Protein AF-A0A5N3XY98-F1 (afdb_monomer_lite)

Radius of gyration: 36.71 Å; chains: 1; bounding box: 48×34×111 Å

pLDDT: mean 77.51, std 11.65, range [50.75, 95.12]

Secondary structure (DSSP, 8-state):
---THHHHHHHHHHTTS-GGGEEE-GGGTT----GGGS-EEEPPPTHHHHHTTTT--GGG-PPPSS--S-SSHHHHHHHHHHHHHHHHHHHHHHHHHHHHHHHHHHHHHHHHHHHHT-

InterPro domains:
  IPR000196 Large ribosomal subunit protein eL19 domain [SM01416] (3-84)
  IPR015972 Large ribosomal subunit protein eL19, domain 1 [G3DSA:1.10.1650.10] (1-45)
  IPR035970 Large ribosomal subunit protein eL19 superfamily [SSF48140] (3-82)
  IPR039547 Large ribosomal subunit protein eL19 [PTHR10722] (1-66)
  IPR057259 Ribosomal protein L19e, N-terminal domain [PF01280] (3-45)

Foldseek 3Di:
DDDCVVVLVVLCVVVVHDSVQWDADPVCVVVPPDPVVVRIGGHDDCVVCVVVVVQVDPVNDDDDPPPCPDVDPVSVVVVVVVVVVVCVVVVVVVVVVVVVVVVVVVVVVVVVVVVVVD

Sequence (118 aa):
MVMLRLHKRLASSVLRCGKKEVWLDPNETNKIKLIKDGLIIRKPKNTLACRKGRHMGIGKRKGTANGNVFKNKRILMEHIHKLKVDKARKKPLTKEACKLQAKEEIIKTLSQEEETKK

Organism: Muntiacus reevesi (NCBI:txid9886)

Structure (mmCIF, N/CA/C/O backbone):
data_AF-A0A5N3XY98-F1
#
_entry.id   AF-A0A5N3XY98-F1
#
loop_
_atom_site.group_PDB
_atom_site.id
_atom_site.type_symbol
_atom_site.label_atom_id
_atom_site.label_alt_id
_atom_site.label_comp_id
_atom_site.label_asym_id
_atom_site.label_entity_id
_atom_site.label_seq_id
_atom_site.pdbx_PDB_ins_code
_atom_site.Cartn_x
_atom_site.Cartn_y
_atom_site.Cartn_z
_atom_site.occupancy
_atom_site.B_iso_or_equiv
_atom_site.auth_seq_id
_atom_site.auth_comp_id
_atom_site.auth_asym_id
_atom_site.auth_atom_id
_atom_site.pdbx_PDB_model_num
ATOM 1 N N . MET A 1 1 ? 15.375 21.600 -44.532 1.00 50.75 1 MET A N 1
ATOM 2 C CA . MET A 1 1 ? 14.964 20.882 -43.302 1.00 50.75 1 MET A CA 1
ATOM 3 C C . MET A 1 1 ? 13.613 20.218 -43.545 1.00 50.75 1 MET A C 1
ATOM 5 O O . MET A 1 1 ? 12.620 20.918 -43.681 1.00 50.75 1 MET A O 1
ATOM 9 N N . VAL A 1 2 ? 13.572 18.890 -43.696 1.00 59.50 2 VAL A N 1
ATOM 10 C CA . VAL A 1 2 ? 12.338 18.152 -44.034 1.00 59.50 2 VAL A CA 1
ATOM 11 C C . VAL 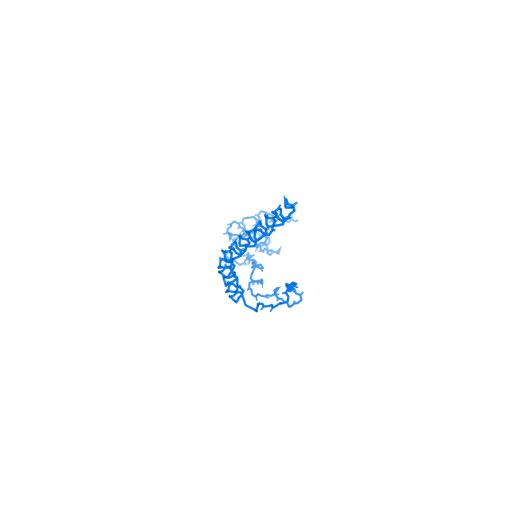A 1 2 ? 11.428 18.052 -42.804 1.00 59.50 2 VAL A C 1
ATOM 13 O O . VAL A 1 2 ? 11.874 17.711 -41.708 1.00 59.50 2 VAL A O 1
ATOM 16 N N . MET A 1 3 ? 10.135 18.350 -42.957 1.00 62.44 3 MET A N 1
ATOM 17 C CA . MET A 1 3 ? 9.173 18.350 -41.852 1.00 62.44 3 MET A CA 1
ATOM 18 C C . MET A 1 3 ? 8.717 16.920 -41.501 1.00 62.44 3 MET A C 1
ATOM 20 O O . MET A 1 3 ? 7.667 16.444 -41.923 1.00 62.44 3 MET A O 1
ATOM 24 N N . LEU A 1 4 ? 9.482 16.218 -40.660 1.00 69.69 4 LEU A N 1
ATOM 25 C CA . LEU A 1 4 ? 9.224 14.818 -40.257 1.00 69.69 4 LEU A CA 1
ATOM 26 C C . LEU A 1 4 ? 8.014 14.614 -39.323 1.00 69.69 4 LEU A C 1
ATOM 28 O O . LEU A 1 4 ? 7.749 13.500 -38.861 1.00 69.69 4 LEU A O 1
ATOM 32 N N . ARG A 1 5 ? 7.247 15.675 -39.040 1.00 76.31 5 ARG A N 1
ATOM 33 C CA . ARG A 1 5 ? 6.064 15.629 -38.163 1.00 76.31 5 ARG A CA 1
ATOM 34 C C . ARG A 1 5 ? 4.960 14.731 -38.733 1.00 76.31 5 ARG A C 1
ATOM 36 O O . ARG A 1 5 ? 4.333 13.993 -37.971 1.00 76.31 5 ARG A O 1
ATOM 43 N N . LEU A 1 6 ? 4.746 14.767 -40.053 1.00 78.62 6 LEU A N 1
ATOM 44 C CA . LEU A 1 6 ? 3.726 13.960 -40.729 1.00 78.62 6 LEU A CA 1
ATOM 45 C C . LEU A 1 6 ? 4.110 12.474 -40.749 1.00 78.62 6 LEU A C 1
ATOM 47 O O . LEU A 1 6 ? 3.322 11.638 -40.311 1.00 78.62 6 LEU A O 1
ATOM 51 N N . HIS A 1 7 ? 5.349 12.163 -41.138 1.00 78.31 7 HIS A N 1
ATOM 52 C CA . HIS A 1 7 ? 5.883 10.798 -41.175 1.00 78.31 7 HIS A CA 1
ATOM 53 C C . HIS A 1 7 ? 5.807 10.109 -39.809 1.00 78.31 7 HIS A C 1
ATOM 55 O O . HIS A 1 7 ? 5.298 8.997 -39.694 1.00 78.31 7 HIS A O 1
ATOM 61 N N . LYS A 1 8 ? 6.202 10.807 -38.737 1.00 80.94 8 LYS A N 1
ATOM 62 C CA . LYS A 1 8 ? 6.148 10.271 -37.370 1.00 80.94 8 LYS A CA 1
ATOM 63 C C . LYS A 1 8 ? 4.717 10.030 -36.876 1.00 80.94 8 LYS A C 1
ATOM 65 O O . LYS A 1 8 ? 4.484 9.104 -36.102 1.00 80.94 8 LYS A O 1
ATOM 70 N N . ARG A 1 9 ? 3.747 10.839 -37.326 1.00 84.94 9 ARG A N 1
ATOM 71 C CA . ARG A 1 9 ? 2.317 10.645 -37.033 1.00 84.94 9 ARG A CA 1
ATOM 72 C C . ARG A 1 9 ? 1.764 9.420 -37.760 1.00 84.94 9 ARG A C 1
ATOM 74 O O . ARG A 1 9 ? 1.145 8.580 -37.114 1.00 84.94 9 ARG A O 1
ATOM 81 N N . LEU A 1 10 ? 2.009 9.308 -39.063 1.00 81.56 10 LEU A N 1
ATOM 82 C CA . LEU A 1 10 ? 1.523 8.189 -39.874 1.00 81.56 10 LEU A CA 1
ATOM 83 C C . LEU A 1 10 ? 2.126 6.860 -39.400 1.00 81.56 10 LEU A C 1
ATOM 85 O O . LEU A 1 10 ? 1.385 5.925 -39.112 1.00 81.56 10 LEU A O 1
ATOM 89 N N . ALA A 1 11 ? 3.440 6.818 -39.174 1.00 82.44 11 ALA A N 1
ATOM 90 C CA . ALA A 1 11 ? 4.131 5.646 -38.640 1.00 82.44 11 ALA A CA 1
ATOM 91 C C . ALA A 1 11 ? 3.572 5.187 -37.280 1.00 82.44 11 ALA A C 1
ATOM 93 O O . ALA A 1 11 ? 3.375 3.994 -37.061 1.00 82.44 11 ALA A O 1
ATOM 94 N N . SER A 1 12 ? 3.249 6.129 -36.382 1.00 85.25 12 SER A N 1
ATOM 95 C CA . SER A 1 12 ? 2.662 5.808 -35.070 1.00 8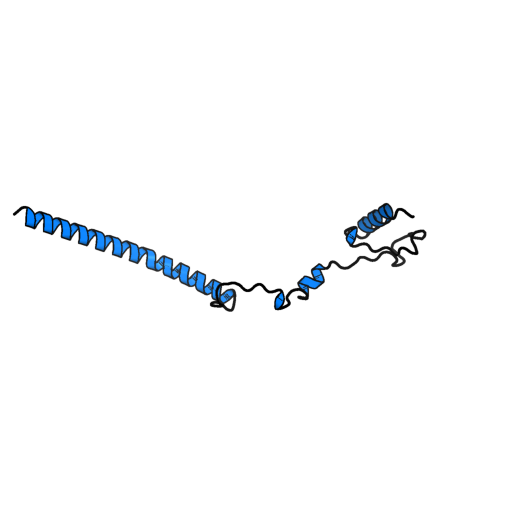5.25 12 SER A CA 1
ATOM 96 C C . SER A 1 12 ? 1.265 5.185 -35.173 1.00 85.25 12 SER A C 1
ATOM 98 O O . SER A 1 12 ? 0.932 4.285 -34.404 1.00 85.25 12 SER A O 1
ATOM 100 N N . SER A 1 13 ? 0.476 5.618 -36.163 1.00 83.19 13 SER A N 1
ATOM 101 C CA . SER A 1 13 ? -0.867 5.093 -36.422 1.00 83.19 13 SER A CA 1
ATOM 102 C C . SER A 1 13 ? -0.813 3.664 -36.959 1.00 83.19 13 SER A C 1
ATOM 104 O O . SER A 1 13 ? -1.551 2.806 -36.483 1.00 83.19 13 SER A O 1
ATOM 106 N N . VAL A 1 14 ? 0.084 3.390 -37.913 1.00 82.69 14 VAL A N 1
ATOM 107 C CA . VAL A 1 14 ? 0.209 2.053 -38.514 1.00 82.69 14 VAL A CA 1
ATOM 108 C C . VAL A 1 14 ? 0.800 1.040 -37.525 1.00 82.69 14 VAL A C 1
ATOM 110 O O . VAL A 1 14 ? 0.297 -0.073 -37.417 1.00 82.69 14 VAL A O 1
ATOM 113 N N . LEU A 1 15 ? 1.806 1.432 -36.731 1.00 79.12 15 LEU A N 1
ATOM 114 C CA . LEU A 1 15 ? 2.434 0.567 -35.717 1.00 79.12 15 LEU A CA 1
ATOM 115 C C . LEU A 1 15 ? 1.644 0.464 -34.396 1.00 79.12 15 LEU A C 1
ATOM 117 O O . LEU A 1 15 ? 2.097 -0.210 -33.465 1.00 79.12 15 LEU A O 1
ATOM 121 N N . ARG A 1 16 ? 0.493 1.148 -34.291 1.00 80.44 16 ARG A N 1
ATOM 122 C CA . ARG A 1 16 ? -0.342 1.248 -33.077 1.00 80.44 16 ARG A CA 1
ATOM 123 C C . ARG A 1 16 ? 0.473 1.588 -31.818 1.00 80.44 16 ARG A C 1
ATOM 125 O O . ARG A 1 16 ? 0.305 0.976 -30.763 1.00 80.44 16 ARG A O 1
ATOM 132 N N . CYS A 1 17 ? 1.399 2.540 -31.927 1.00 80.12 17 CYS A N 1
ATOM 133 C CA . CYS A 1 17 ? 2.303 2.938 -30.845 1.00 80.12 17 CYS A CA 1
ATOM 134 C C . CYS A 1 17 ? 2.329 4.461 -30.658 1.00 80.12 17 CYS A C 1
ATOM 136 O O . CYS A 1 17 ? 1.808 5.218 -31.474 1.00 80.12 17 CYS A O 1
ATOM 138 N N . GLY A 1 18 ? 2.908 4.944 -29.557 1.00 82.56 18 GLY A N 1
ATOM 139 C CA . GLY A 1 18 ? 3.014 6.386 -29.323 1.00 82.56 18 GLY A CA 1
ATOM 140 C C . GLY A 1 18 ? 4.045 7.042 -30.249 1.00 82.56 18 GLY A C 1
ATOM 141 O O . GLY A 1 18 ? 5.087 6.459 -30.533 1.00 82.56 18 GLY A O 1
ATOM 142 N N . LYS A 1 19 ? 3.846 8.311 -30.645 1.00 81.81 19 LYS A N 1
ATOM 143 C CA . LYS A 1 19 ? 4.836 9.065 -31.455 1.00 81.81 19 LYS A CA 1
ATOM 144 C C . LYS A 1 19 ? 6.247 9.070 -30.841 1.00 81.81 19 LYS A C 1
ATOM 146 O O . LYS A 1 19 ? 7.224 9.134 -31.575 1.00 81.81 19 LYS A O 1
ATOM 151 N N . LYS A 1 20 ? 6.377 9.004 -29.508 1.00 80.62 20 LYS A N 1
ATOM 152 C CA . LYS A 1 20 ? 7.675 8.944 -28.797 1.00 80.62 20 LYS A CA 1
ATOM 153 C C . LYS A 1 20 ? 8.401 7.598 -28.947 1.00 80.62 20 LYS A C 1
ATOM 155 O O . LYS A 1 20 ? 9.585 7.513 -28.644 1.00 80.62 20 LYS A O 1
ATOM 160 N N . GLU A 1 21 ? 7.704 6.578 -29.427 1.00 77.38 21 GLU A N 1
ATOM 161 C CA . GLU A 1 21 ? 8.195 5.205 -29.562 1.00 77.38 21 GLU A CA 1
ATOM 162 C C . GLU A 1 21 ? 8.650 4.896 -30.982 1.00 77.38 21 GLU A C 1
ATOM 164 O O . GLU A 1 21 ? 9.301 3.888 -31.208 1.00 77.38 21 GLU A O 1
ATOM 169 N N . VAL A 1 22 ? 8.330 5.761 -31.941 1.00 82.50 22 VAL A N 1
ATOM 170 C CA . VAL A 1 22 ? 8.745 5.610 -33.332 1.00 82.50 22 VAL A CA 1
ATOM 171 C C . VAL A 1 22 ? 10.113 6.259 -33.522 1.00 82.50 22 VAL A C 1
ATOM 173 O O . VAL A 1 22 ? 10.278 7.466 -33.297 1.00 82.50 22 VAL A O 1
ATOM 176 N N . TRP A 1 23 ? 11.086 5.457 -33.945 1.00 83.19 23 TRP A N 1
ATOM 177 C CA . TRP A 1 23 ? 12.374 5.919 -34.447 1.00 83.19 23 TRP A CA 1
ATOM 178 C C . TRP A 1 23 ? 12.372 5.901 -35.977 1.00 83.19 23 TRP A C 1
ATOM 180 O O . TRP A 1 23 ? 11.899 4.939 -36.578 1.00 83.19 23 TRP A O 1
ATOM 190 N N . LEU A 1 24 ? 12.862 6.988 -36.572 1.00 78.62 24 LEU A N 1
ATOM 191 C CA . LEU A 1 24 ? 13.047 7.166 -38.011 1.00 78.62 24 LEU A CA 1
ATOM 192 C C . LEU A 1 24 ? 14.514 7.539 -38.219 1.00 78.62 24 LEU A C 1
ATOM 194 O O . LEU A 1 24 ? 15.010 8.395 -37.477 1.00 78.62 24 LEU A O 1
ATOM 198 N N . ASP A 1 25 ? 15.176 6.929 -39.196 1.00 75.25 25 ASP A N 1
ATOM 199 C CA . ASP A 1 25 ? 16.534 7.312 -39.577 1.00 75.25 25 ASP A CA 1
ATOM 200 C C . ASP A 1 25 ? 16.521 8.704 -40.256 1.00 75.25 25 ASP A C 1
ATOM 202 O O . ASP A 1 25 ? 15.776 8.907 -41.223 1.00 75.25 25 ASP A O 1
ATOM 206 N N . PRO A 1 26 ? 17.285 9.698 -39.756 1.00 72.62 26 PRO A N 1
ATOM 207 C CA . PRO A 1 26 ? 17.360 11.030 -40.359 1.00 72.62 26 PRO A CA 1
ATOM 208 C C . PRO A 1 26 ? 18.004 11.063 -41.757 1.00 72.62 26 PRO A C 1
ATOM 210 O O . PRO A 1 26 ? 17.773 12.031 -42.486 1.00 72.62 26 PRO A O 1
ATOM 213 N N . ASN A 1 27 ? 18.759 10.037 -42.155 1.00 72.12 27 ASN A N 1
ATOM 214 C CA . ASN A 1 27 ? 19.493 10.021 -43.425 1.00 72.12 27 ASN A CA 1
ATOM 215 C C . ASN A 1 27 ? 18.645 9.541 -44.617 1.00 72.12 27 ASN A C 1
ATOM 217 O O . ASN A 1 27 ? 18.961 9.857 -45.762 1.00 72.12 27 ASN A O 1
ATOM 221 N N . GLU A 1 28 ? 17.523 8.854 -44.373 1.00 65.12 28 GLU A N 1
ATOM 222 C CA . GLU A 1 28 ? 16.684 8.252 -45.428 1.00 65.12 28 GLU A CA 1
ATOM 223 C C . GLU A 1 28 ? 15.302 8.909 -45.583 1.00 65.12 28 GLU A C 1
ATOM 225 O O . GLU A 1 28 ? 14.334 8.324 -46.073 1.00 65.12 28 GLU A O 1
ATOM 230 N N . THR A 1 29 ? 15.194 10.179 -45.200 1.00 62.28 29 THR A N 1
ATOM 231 C CA . THR A 1 29 ? 13.911 10.893 -45.070 1.00 62.28 29 THR A CA 1
ATOM 232 C C . THR A 1 29 ? 13.089 11.032 -46.356 1.00 62.28 29 THR A C 1
ATOM 234 O O . THR A 1 29 ? 11.86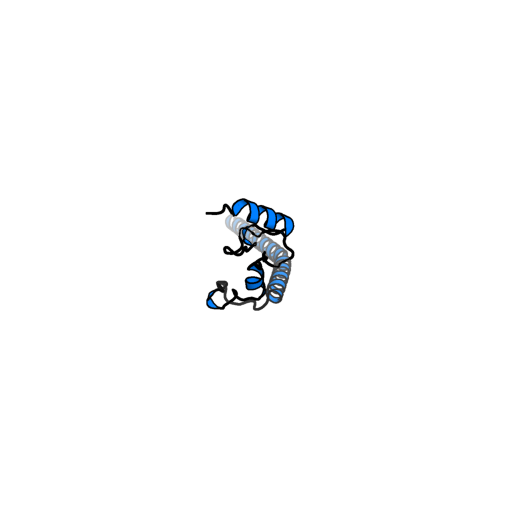8 11.161 -46.277 1.00 62.28 29 THR A O 1
ATOM 237 N N . ASN A 1 30 ? 13.720 10.946 -47.531 1.00 63.12 30 ASN A N 1
ATOM 238 C CA . ASN A 1 30 ? 13.050 11.024 -48.836 1.00 63.12 30 ASN A CA 1
ATOM 239 C C . ASN A 1 30 ? 12.587 9.653 -49.372 1.00 63.12 30 ASN A C 1
ATOM 241 O O . ASN A 1 30 ? 11.759 9.595 -50.279 1.00 63.12 30 ASN A O 1
ATOM 245 N N . LYS A 1 31 ? 13.099 8.547 -48.811 1.00 59.84 31 LYS A N 1
ATOM 246 C CA . LYS A 1 31 ? 12.800 7.162 -49.218 1.00 59.84 31 LYS A CA 1
ATOM 247 C C . LYS A 1 31 ? 11.832 6.461 -48.263 1.00 59.84 31 LYS A C 1
ATOM 249 O O . LYS A 1 31 ? 11.760 5.240 -48.255 1.00 59.84 31 LYS A O 1
ATOM 254 N N . ILE A 1 32 ? 11.046 7.208 -47.482 1.00 60.22 32 ILE A N 1
ATOM 255 C CA . ILE A 1 32 ? 10.041 6.648 -46.562 1.00 60.22 32 ILE A CA 1
ATOM 256 C C . ILE A 1 32 ? 8.830 6.129 -47.368 1.00 60.22 32 ILE A C 1
ATOM 258 O O . ILE A 1 32 ? 7.704 6.606 -47.243 1.00 60.22 32 ILE A O 1
ATOM 262 N N . LYS A 1 33 ? 9.061 5.149 -48.241 1.00 56.69 33 LYS A N 1
ATOM 263 C CA . LYS A 1 33 ? 8.047 4.331 -48.892 1.00 56.69 33 LYS A CA 1
ATOM 264 C C . LYS A 1 33 ? 8.049 2.986 -48.176 1.00 56.69 33 LYS A C 1
ATOM 266 O O . LYS A 1 33 ? 8.689 2.046 -48.604 1.00 56.69 33 LYS A O 1
ATOM 271 N N . LEU A 1 34 ? 7.234 2.922 -47.126 1.00 57.31 34 LEU A N 1
ATOM 272 C CA . LEU A 1 34 ? 6.704 1.696 -46.525 1.00 57.31 34 LEU A CA 1
ATOM 273 C C . LEU A 1 34 ? 7.581 0.987 -45.479 1.00 57.31 34 LEU A C 1
ATOM 275 O O . LEU A 1 34 ? 8.796 0.892 -45.527 1.00 57.31 34 LEU A O 1
ATOM 279 N N . ILE A 1 35 ? 6.857 0.449 -44.501 1.00 56.47 35 ILE A N 1
ATOM 280 C CA . ILE A 1 35 ? 7.296 -0.204 -43.259 1.00 56.47 35 ILE A CA 1
ATOM 281 C C . ILE A 1 35 ? 8.047 -1.528 -43.517 1.00 56.47 35 ILE A C 1
ATOM 283 O O . ILE A 1 35 ? 8.556 -2.143 -42.583 1.00 56.47 35 ILE A O 1
ATOM 287 N N . LYS A 1 36 ? 8.125 -1.964 -44.780 1.00 57.56 36 LYS A N 1
ATOM 288 C CA . LYS A 1 36 ? 8.636 -3.278 -45.181 1.00 57.56 36 LYS A CA 1
ATOM 289 C C . LYS A 1 36 ? 10.165 -3.374 -45.104 1.00 57.56 36 LYS A C 1
ATOM 291 O O . LYS A 1 36 ? 10.669 -4.456 -44.832 1.00 57.56 36 LYS A O 1
ATOM 296 N N . ASP A 1 37 ? 10.867 -2.245 -45.208 1.00 57.94 37 ASP A N 1
ATOM 297 C CA . ASP A 1 37 ? 12.336 -2.207 -45.293 1.00 57.94 37 ASP A CA 1
ATOM 298 C C . ASP A 1 37 ? 13.034 -2.077 -43.926 1.00 57.94 37 ASP A C 1
ATOM 300 O O . ASP A 1 37 ? 14.236 -1.853 -43.845 1.00 57.94 37 ASP A O 1
ATOM 304 N N . GLY A 1 38 ? 12.298 -2.179 -42.811 1.00 64.06 38 GLY A N 1
ATOM 305 C CA . GLY A 1 38 ? 12.891 -2.096 -41.466 1.00 64.06 38 GLY A CA 1
ATOM 306 C 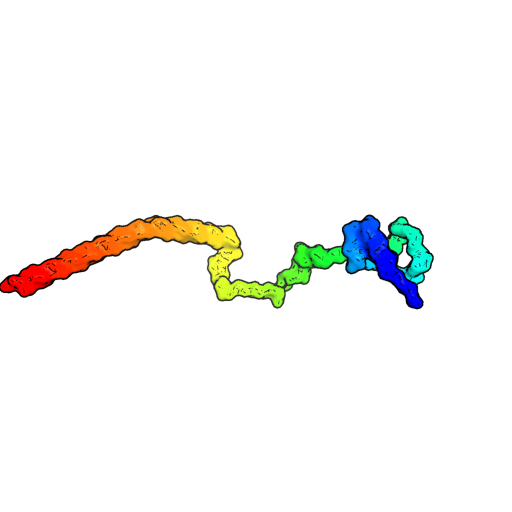C . GLY A 1 38 ? 13.368 -0.694 -41.048 1.00 64.06 38 GLY A C 1
ATOM 307 O O . GLY A 1 38 ? 13.854 -0.522 -39.933 1.00 64.06 38 GLY A O 1
ATOM 308 N N . LEU A 1 39 ? 13.155 0.326 -41.886 1.00 67.44 39 LEU A N 1
ATOM 309 C CA . LEU A 1 39 ? 13.556 1.724 -41.658 1.00 67.44 39 LEU A CA 1
ATOM 310 C C . LEU A 1 39 ? 12.772 2.440 -40.535 1.00 67.44 39 LEU A C 1
ATOM 312 O O . LEU A 1 39 ? 13.157 3.522 -40.087 1.00 67.44 39 LEU A O 1
ATOM 316 N N . ILE A 1 40 ? 11.664 1.856 -40.060 1.00 70.50 40 ILE A N 1
ATOM 317 C CA . ILE A 1 40 ? 10.830 2.396 -38.974 1.00 70.50 40 ILE A CA 1
ATOM 318 C C . ILE A 1 40 ? 10.834 1.418 -37.798 1.00 70.50 40 ILE A C 1
ATOM 320 O O . ILE A 1 40 ? 10.176 0.379 -37.839 1.00 70.50 40 ILE A O 1
ATOM 324 N N . ILE A 1 41 ? 11.528 1.779 -36.714 1.00 77.12 41 ILE A N 1
ATOM 325 C CA . ILE A 1 41 ? 11.715 0.900 -35.551 1.00 77.12 41 ILE A CA 1
ATOM 326 C C . ILE A 1 41 ? 10.889 1.398 -34.365 1.00 77.12 41 ILE A C 1
ATOM 328 O O . ILE A 1 41 ? 10.967 2.562 -33.957 1.00 77.12 41 ILE A O 1
ATOM 332 N N . ARG A 1 42 ? 10.121 0.488 -33.752 1.00 76.31 42 ARG A N 1
ATOM 333 C CA . ARG A 1 42 ? 9.455 0.737 -32.470 1.00 76.31 42 ARG A CA 1
ATOM 334 C C . ARG A 1 42 ? 10.460 0.577 -31.328 1.00 76.31 42 ARG A C 1
ATOM 336 O O . ARG A 1 42 ? 10.865 -0.534 -30.992 1.00 76.31 42 ARG A O 1
ATOM 343 N N . LYS A 1 43 ? 10.812 1.684 -30.680 1.00 75.81 43 LYS A N 1
ATOM 344 C CA . LYS A 1 43 ? 11.598 1.694 -29.445 1.00 75.81 43 LYS A CA 1
ATOM 345 C C . LYS A 1 43 ? 10.839 0.947 -28.338 1.00 75.81 43 LYS A C 1
ATOM 347 O O . LYS A 1 43 ? 9.639 1.178 -28.156 1.00 75.81 43 LYS A O 1
ATOM 352 N N . PRO A 1 44 ? 11.506 0.065 -27.576 1.00 68.56 44 PRO A N 1
ATOM 353 C CA . PRO A 1 44 ? 10.870 -0.611 -26.454 1.00 68.56 44 PRO A CA 1
ATOM 354 C C . PRO A 1 44 ? 10.489 0.397 -25.358 1.00 68.56 44 PRO A C 1
ATOM 356 O O . PRO A 1 44 ? 11.263 1.296 -25.026 1.00 68.56 44 PRO A O 1
ATOM 359 N N . LYS A 1 45 ? 9.300 0.234 -24.759 1.00 65.50 45 LYS A N 1
ATOM 360 C CA . LYS A 1 45 ? 8.895 0.993 -23.563 1.00 65.50 45 LYS A CA 1
ATOM 361 C C . LYS A 1 45 ? 9.842 0.672 -22.406 1.00 65.50 45 LYS A C 1
ATOM 363 O O . LYS A 1 45 ? 10.060 -0.497 -22.085 1.00 65.50 45 LYS A O 1
ATOM 368 N N . ASN A 1 46 ? 10.304 1.704 -21.700 1.00 61.78 46 ASN A N 1
ATOM 369 C CA . ASN A 1 46 ? 11.159 1.579 -20.509 1.00 61.78 46 ASN A CA 1
ATOM 370 C C . ASN A 1 46 ? 10.474 0.869 -19.313 1.00 61.78 46 ASN A C 1
ATOM 372 O O . ASN A 1 46 ? 11.097 0.648 -18.278 1.00 61.78 46 ASN A O 1
ATOM 376 N N . THR A 1 47 ? 9.206 0.453 -19.445 1.00 60.50 47 THR A N 1
ATOM 377 C CA . THR A 1 47 ? 8.479 -0.363 -18.454 1.00 60.50 47 THR A CA 1
ATOM 378 C C . THR A 1 47 ? 9.150 -1.714 -18.202 1.00 60.50 47 THR A C 1
ATOM 380 O O . THR A 1 47 ? 9.114 -2.224 -17.083 1.00 60.50 47 THR A O 1
ATOM 383 N N . LEU A 1 48 ? 9.818 -2.273 -19.216 1.00 62.12 48 LEU A N 1
ATOM 384 C CA . LEU A 1 48 ? 10.613 -3.495 -19.095 1.00 62.12 48 LEU A CA 1
ATOM 385 C C . LEU A 1 48 ? 11.767 -3.342 -18.099 1.00 62.12 48 LEU A C 1
ATOM 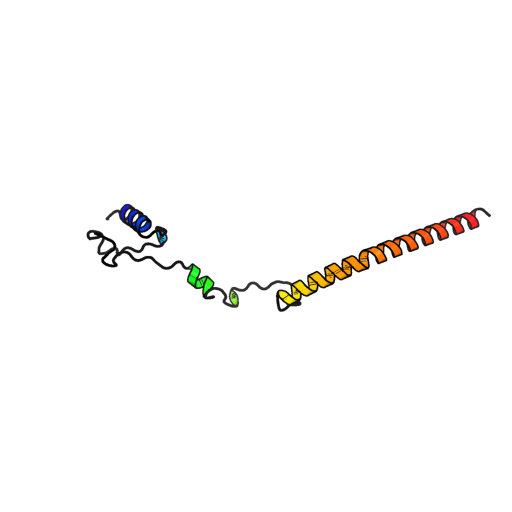387 O O . LEU A 1 48 ? 12.066 -4.296 -17.392 1.00 62.12 48 LEU A O 1
ATOM 391 N N . ALA A 1 49 ? 12.396 -2.167 -18.005 1.00 63.84 49 ALA A N 1
ATOM 392 C CA . ALA A 1 49 ? 13.525 -1.946 -17.103 1.00 63.84 49 ALA A CA 1
ATOM 393 C C . ALA A 1 49 ? 13.088 -1.957 -15.629 1.00 63.84 49 ALA A C 1
ATOM 395 O O . ALA A 1 49 ? 13.724 -2.621 -14.808 1.00 63.84 49 ALA A O 1
ATOM 396 N N . CYS A 1 50 ? 11.964 -1.304 -15.306 1.00 65.50 50 CYS A N 1
ATOM 397 C CA . CYS A 1 50 ? 11.357 -1.366 -13.974 1.00 65.50 50 CYS A CA 1
ATOM 398 C C . CYS A 1 50 ? 10.875 -2.784 -13.631 1.00 65.50 50 CYS A C 1
ATOM 400 O O . CYS A 1 50 ? 11.151 -3.264 -12.537 1.00 65.50 50 CYS A O 1
ATOM 402 N N . ARG A 1 51 ? 10.223 -3.489 -14.573 1.00 68.56 51 ARG A N 1
ATOM 403 C CA . ARG A 1 51 ? 9.723 -4.864 -14.361 1.00 68.56 51 ARG A CA 1
ATOM 404 C C . ARG A 1 51 ? 10.847 -5.898 -14.218 1.00 68.56 51 ARG A C 1
ATOM 406 O O . ARG A 1 51 ? 10.704 -6.839 -13.452 1.00 68.56 51 ARG A O 1
ATOM 413 N N . LYS A 1 52 ? 11.976 -5.693 -14.905 1.00 78.00 52 LYS A N 1
ATOM 414 C CA . LYS A 1 52 ? 13.223 -6.468 -14.754 1.00 78.00 52 LYS A CA 1
ATOM 415 C C . LYS A 1 52 ? 14.043 -6.060 -13.517 1.00 78.00 52 LYS A C 1
ATOM 417 O O . LYS A 1 52 ? 15.160 -6.535 -13.359 1.00 78.00 52 LYS A O 1
ATOM 422 N N . GLY A 1 53 ? 13.542 -5.151 -12.674 1.00 76.56 53 GLY A N 1
ATOM 423 C CA . GLY A 1 53 ? 14.171 -4.795 -11.397 1.00 76.56 53 GLY A CA 1
ATOM 424 C C . GLY A 1 53 ? 15.373 -3.847 -11.481 1.00 76.56 53 GLY A C 1
ATOM 425 O O . GLY A 1 53 ? 15.995 -3.572 -10.458 1.00 76.56 53 GLY A O 1
ATOM 426 N N . ARG A 1 54 ? 15.684 -3.268 -12.651 1.00 79.12 54 ARG A N 1
ATOM 427 C CA . ARG A 1 54 ? 16.867 -2.398 -12.849 1.00 79.12 54 ARG A CA 1
ATOM 428 C C . ARG A 1 54 ? 16.824 -1.084 -12.056 1.00 79.12 54 ARG A C 1
ATOM 430 O O . ARG A 1 54 ? 17.838 -0.413 -11.924 1.00 79.12 54 ARG A O 1
ATOM 437 N N . HIS A 1 55 ? 15.662 -0.733 -11.508 1.00 73.56 55 HIS A N 1
ATOM 438 C CA . HIS A 1 55 ? 15.445 0.463 -10.688 1.00 73.56 55 HIS A CA 1
ATOM 439 C C . HIS A 1 55 ? 15.186 0.148 -9.202 1.00 73.56 55 HIS A C 1
ATOM 441 O O . HIS A 1 55 ? 14.831 1.043 -8.442 1.00 73.56 55 HIS A O 1
ATOM 447 N N . MET A 1 56 ? 15.373 -1.105 -8.770 1.00 72.94 56 MET A N 1
ATOM 448 C CA . MET A 1 56 ? 15.140 -1.554 -7.385 1.00 72.94 56 MET A CA 1
ATOM 449 C C . MET A 1 56 ? 16.430 -1.678 -6.553 1.00 72.94 56 MET A C 1
ATOM 451 O O . MET A 1 56 ? 16.469 -2.431 -5.571 1.00 72.94 56 MET A O 1
ATOM 455 N N . GLY A 1 57 ? 17.490 -0.964 -6.946 1.00 79.56 57 GLY A N 1
ATOM 456 C CA . GLY A 1 57 ? 18.766 -0.940 -6.227 1.00 79.56 57 GLY A CA 1
ATOM 457 C C . GLY A 1 57 ? 18.607 -0.466 -4.780 1.00 79.56 57 GLY A C 1
ATOM 458 O O . GLY A 1 57 ? 17.712 0.322 -4.477 1.00 79.56 57 GLY A O 1
ATOM 459 N N . ILE A 1 58 ? 19.477 -0.943 -3.886 1.00 73.31 58 ILE A N 1
ATOM 460 C CA . ILE A 1 58 ? 19.393 -0.714 -2.432 1.00 73.31 58 ILE A CA 1
ATOM 461 C C . ILE A 1 58 ? 19.292 0.784 -2.103 1.00 73.31 58 ILE A C 1
ATOM 463 O O . ILE A 1 58 ? 18.383 1.180 -1.384 1.00 73.31 58 ILE A O 1
ATOM 467 N N . GLY A 1 59 ? 20.113 1.634 -2.732 1.00 78.81 59 GLY A N 1
ATOM 468 C CA . GLY A 1 59 ? 20.086 3.091 -2.525 1.00 78.81 59 GLY A CA 1
ATOM 469 C C . GLY A 1 59 ? 18.830 3.814 -3.039 1.00 78.81 59 GLY A C 1
ATOM 470 O O . GLY A 1 59 ? 18.650 4.999 -2.782 1.00 78.81 59 GLY A O 1
ATOM 471 N N . LYS A 1 60 ? 17.948 3.128 -3.777 1.00 74.12 60 LYS A N 1
ATOM 472 C CA . LYS A 1 60 ? 16.644 3.657 -4.215 1.00 74.12 60 LYS A CA 1
ATOM 473 C C . LYS A 1 60 ? 15.488 3.166 -3.342 1.00 74.12 60 LYS A C 1
ATOM 475 O O . LYS A 1 60 ? 14.375 3.672 -3.475 1.00 74.12 60 LYS A O 1
ATOM 480 N N . ARG A 1 61 ? 15.727 2.199 -2.449 1.00 75.69 61 ARG A N 1
ATOM 481 C CA . ARG A 1 61 ? 14.722 1.703 -1.507 1.00 75.69 61 ARG A CA 1
ATOM 482 C C . ARG A 1 61 ? 14.630 2.686 -0.344 1.00 75.69 61 ARG A C 1
ATOM 484 O O . ARG A 1 61 ? 15.552 2.790 0.455 1.00 75.69 61 ARG A O 1
ATOM 491 N N . LYS A 1 62 ? 13.513 3.405 -0.238 1.00 71.38 62 LYS A N 1
ATOM 492 C CA . LYS A 1 62 ? 13.186 4.145 0.986 1.00 71.38 62 LYS A CA 1
ATOM 493 C C . LYS A 1 62 ? 12.634 3.139 1.996 1.00 71.38 62 LYS A C 1
ATOM 495 O O . LYS A 1 62 ? 11.632 2.486 1.713 1.00 71.38 62 LYS A O 1
ATOM 500 N N . GLY A 1 63 ? 13.332 2.952 3.115 1.00 66.62 63 GLY A N 1
ATOM 501 C CA . GLY A 1 63 ? 12.890 2.061 4.187 1.00 66.62 63 GLY A CA 1
ATOM 502 C C . GLY A 1 63 ? 11.595 2.556 4.833 1.00 66.62 63 GLY A C 1
ATOM 503 O O . GLY A 1 63 ? 11.321 3.754 4.869 1.00 66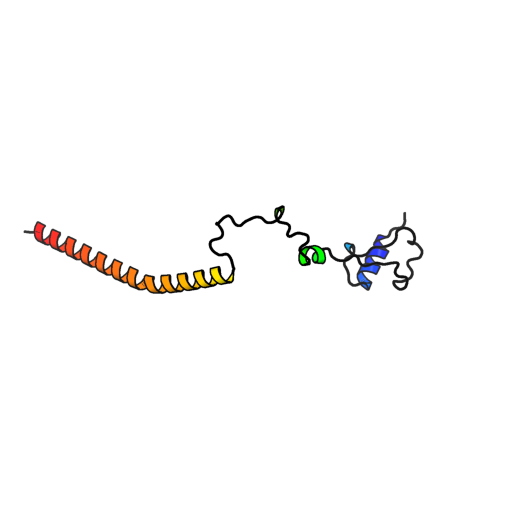.62 63 GLY A O 1
ATOM 504 N N . THR A 1 64 ? 10.790 1.631 5.346 1.00 60.72 64 THR A N 1
ATOM 505 C CA . THR A 1 64 ? 9.660 1.955 6.222 1.00 60.72 64 THR A CA 1
ATOM 506 C C . THR A 1 64 ? 10.186 2.240 7.629 1.00 60.72 64 THR A C 1
ATOM 508 O O . THR A 1 64 ? 10.877 1.398 8.195 1.00 60.72 64 THR A O 1
ATOM 511 N N . ALA A 1 65 ? 9.850 3.406 8.190 1.00 53.62 65 ALA A N 1
ATOM 512 C CA . ALA A 1 65 ? 10.362 3.933 9.465 1.00 53.62 65 ALA A CA 1
ATOM 513 C C . ALA A 1 65 ? 10.063 3.078 10.717 1.00 53.62 65 ALA A C 1
ATOM 515 O O . ALA A 1 65 ? 10.623 3.327 11.778 1.00 53.62 65 ALA A O 1
ATOM 516 N N . ASN A 1 66 ? 9.221 2.050 10.604 1.00 57.72 66 ASN A N 1
ATOM 517 C CA . ASN A 1 66 ? 8.825 1.211 11.730 1.00 57.72 66 ASN A CA 1
ATOM 518 C C . ASN A 1 66 ? 9.562 -0.128 11.633 1.00 57.72 66 ASN A C 1
ATOM 520 O O . ASN A 1 66 ? 9.305 -0.926 10.729 1.00 57.72 66 ASN A O 1
ATOM 524 N N . GLY A 1 67 ? 10.530 -0.323 12.531 1.00 57.78 67 GLY A N 1
ATOM 525 C CA . GLY A 1 67 ? 11.550 -1.367 12.475 1.00 57.78 67 GLY A CA 1
ATOM 526 C C . GLY A 1 67 ? 10.996 -2.779 12.346 1.00 57.78 67 GLY A C 1
ATOM 527 O O . GLY A 1 67 ? 10.607 -3.360 13.342 1.00 57.78 67 GLY A O 1
ATOM 528 N N . ASN A 1 68 ? 10.977 -3.309 11.121 1.00 65.12 68 ASN A N 1
ATOM 529 C CA . ASN A 1 68 ? 10.970 -4.725 10.719 1.00 65.12 68 ASN A CA 1
ATOM 530 C C . ASN A 1 68 ? 10.305 -5.769 11.656 1.00 65.12 68 ASN A C 1
ATOM 532 O O . ASN A 1 68 ? 10.751 -6.914 11.707 1.00 65.12 68 ASN A O 1
ATOM 536 N N . VAL A 1 69 ? 9.237 -5.417 12.383 1.00 72.44 69 VAL A N 1
ATOM 537 C CA . VAL A 1 69 ? 8.537 -6.328 13.311 1.00 72.44 69 VAL A CA 1
ATOM 538 C C . VAL A 1 69 ? 7.931 -7.499 12.536 1.00 72.44 69 VAL A C 1
ATOM 540 O O . VAL A 1 69 ? 7.886 -8.632 13.008 1.00 72.44 69 VAL A O 1
ATOM 543 N N . PHE A 1 70 ? 7.526 -7.238 11.293 1.00 72.94 70 PHE A N 1
ATOM 544 C CA . PHE A 1 70 ? 6.971 -8.231 10.388 1.00 72.94 70 PHE A CA 1
ATOM 545 C C . PHE A 1 70 ? 7.828 -8.318 9.131 1.00 72.94 70 PHE A C 1
ATOM 547 O O . PHE A 1 70 ? 7.821 -7.417 8.297 1.00 72.94 70 PHE A O 1
ATOM 554 N N . LYS A 1 71 ? 8.536 -9.441 8.982 1.00 77.00 71 LYS A N 1
ATOM 555 C CA . LYS A 1 71 ? 9.431 -9.696 7.842 1.00 77.00 71 LYS A CA 1
ATOM 556 C C . LYS A 1 71 ? 8.672 -9.939 6.530 1.00 77.00 71 LYS A C 1
ATOM 558 O O . LYS A 1 71 ? 9.169 -9.616 5.459 1.00 77.00 71 LYS A O 1
ATOM 563 N N . ASN A 1 72 ? 7.458 -10.492 6.616 1.00 82.69 72 ASN A N 1
ATOM 564 C CA . ASN A 1 72 ? 6.633 -10.875 5.469 1.00 82.69 72 ASN A CA 1
ATOM 565 C C . ASN A 1 72 ? 5.213 -10.309 5.590 1.00 82.69 72 ASN A C 1
ATOM 567 O O . ASN A 1 72 ? 4.629 -10.311 6.676 1.00 82.69 72 ASN A O 1
ATOM 571 N N . LYS A 1 73 ? 4.602 -9.940 4.452 1.00 77.94 73 LYS A N 1
ATOM 572 C CA . LYS A 1 73 ? 3.207 -9.459 4.390 1.00 77.94 73 LYS A CA 1
ATOM 573 C C . LYS A 1 73 ? 2.221 -10.441 5.032 1.00 77.94 73 LYS A C 1
ATOM 575 O O . LYS A 1 73 ? 1.305 -10.007 5.716 1.00 77.94 73 LYS A O 1
ATOM 580 N N . ARG A 1 74 ? 2.417 -11.751 4.843 1.00 84.62 74 ARG A N 1
ATOM 581 C CA . ARG A 1 74 ? 1.566 -12.791 5.445 1.00 84.62 74 ARG A CA 1
ATOM 582 C C . ARG A 1 74 ? 1.547 -12.695 6.978 1.00 84.62 74 ARG A C 1
ATOM 584 O O . ARG A 1 74 ? 0.469 -12.631 7.552 1.00 84.62 74 ARG A O 1
ATOM 591 N N . ILE A 1 75 ? 2.719 -12.564 7.604 1.00 86.31 75 ILE A N 1
ATOM 592 C CA . ILE A 1 75 ? 2.870 -12.484 9.068 1.00 86.31 75 ILE A CA 1
ATOM 593 C C . ILE A 1 75 ? 2.183 -11.223 9.615 1.00 86.31 75 ILE A C 1
ATOM 595 O O . ILE A 1 75 ? 1.495 -11.277 10.631 1.00 86.31 75 ILE A O 1
ATOM 599 N N . LEU A 1 76 ? 2.306 -10.092 8.910 1.00 86.44 76 LEU A N 1
ATOM 600 C CA . LEU A 1 76 ? 1.589 -8.864 9.268 1.00 86.44 76 LEU A CA 1
ATOM 601 C C . LEU A 1 76 ? 0.066 -9.065 9.218 1.00 86.44 76 LEU A C 1
ATOM 603 O O . LEU A 1 76 ? -0.644 -8.650 10.131 1.00 86.44 76 LEU A O 1
ATOM 607 N N . MET A 1 77 ? -0.445 -9.704 8.165 1.00 86.44 77 MET A N 1
ATOM 608 C CA . MET A 1 77 ? -1.886 -9.935 8.012 1.00 86.44 77 MET A CA 1
ATOM 609 C C . MET A 1 77 ? -2.429 -10.883 9.087 1.00 86.44 77 MET A C 1
ATOM 611 O O . MET A 1 77 ? -3.471 -10.602 9.676 1.00 86.44 77 MET A O 1
ATOM 615 N N . GLU A 1 78 ? -1.704 -11.960 9.395 1.00 88.94 78 GLU A N 1
ATOM 616 C CA . GLU A 1 78 ? -2.036 -12.883 10.487 1.00 88.94 78 GLU A CA 1
ATOM 617 C C . GLU A 1 78 ? -2.083 -12.160 11.838 1.00 88.94 78 GLU A C 1
ATOM 619 O O . GLU A 1 78 ? -3.045 -12.313 12.593 1.00 88.94 78 GLU A O 1
ATOM 624 N N . HIS A 1 79 ? -1.098 -11.301 12.113 1.00 89.56 79 HIS A N 1
ATOM 625 C CA . HIS A 1 79 ? -1.071 -10.486 13.324 1.00 89.56 79 HIS A CA 1
ATOM 626 C C . HIS A 1 79 ? -2.272 -9.533 13.411 1.00 89.56 79 HIS A C 1
ATOM 628 O O . HIS A 1 79 ? -2.926 -9.461 14.451 1.00 89.56 79 HIS A O 1
ATOM 634 N N . ILE A 1 80 ? -2.619 -8.847 12.316 1.00 91.69 80 ILE A N 1
ATOM 635 C CA . ILE A 1 80 ? -3.787 -7.955 12.262 1.00 91.69 80 ILE A CA 1
ATOM 636 C C . ILE A 1 80 ? -5.079 -8.728 12.544 1.00 91.69 80 ILE A C 1
ATOM 638 O O . ILE A 1 80 ? -5.932 -8.247 13.291 1.00 91.69 80 ILE A O 1
ATOM 642 N N . HIS A 1 81 ? -5.247 -9.913 11.955 1.00 94.06 81 HIS A N 1
ATOM 643 C CA . HIS A 1 81 ? -6.434 -10.735 12.186 1.00 94.06 81 HIS A CA 1
ATOM 644 C C . HIS A 1 81 ? -6.519 -11.192 13.642 1.00 94.06 81 HIS A C 1
ATOM 646 O O . HIS A 1 81 ? -7.565 -11.016 14.267 1.00 94.06 81 HIS A O 1
ATOM 652 N N . LYS A 1 82 ? -5.408 -11.677 14.209 1.00 94.31 82 LYS A N 1
ATOM 653 C CA . LYS A 1 82 ? -5.331 -12.077 15.617 1.00 94.31 82 LYS A CA 1
ATOM 654 C C . LYS A 1 82 ? -5.691 -10.918 16.550 1.00 94.31 82 LYS A C 1
ATOM 656 O O . LYS A 1 82 ? -6.593 -11.055 17.369 1.00 94.31 82 LYS A O 1
ATOM 661 N N . LEU A 1 83 ? -5.097 -9.739 16.344 1.00 91.44 83 LEU A N 1
ATOM 662 C CA . LEU A 1 83 ? -5.406 -8.537 17.124 1.00 91.44 83 LEU A CA 1
ATOM 663 C C . LEU A 1 83 ? -6.876 -8.114 17.022 1.00 91.44 83 LEU A C 1
ATOM 665 O O . LEU A 1 83 ? -7.465 -7.696 18.018 1.00 91.44 83 LEU A O 1
ATOM 669 N N . LYS A 1 84 ? -7.484 -8.196 15.832 1.00 93.00 84 LYS A N 1
ATOM 670 C CA . LYS A 1 84 ? -8.906 -7.866 15.647 1.00 93.00 84 LYS A CA 1
ATOM 671 C C . LYS A 1 84 ? -9.803 -8.817 16.435 1.00 93.00 84 LYS A C 1
ATOM 673 O O . LYS A 1 84 ? -10.731 -8.348 17.093 1.00 93.00 84 LYS A O 1
ATOM 678 N N . VAL A 1 85 ? -9.506 -10.116 16.398 1.00 95.12 85 VAL A N 1
ATOM 679 C CA . VAL A 1 85 ? -10.235 -11.143 17.155 1.00 95.12 85 VAL A CA 1
ATOM 680 C C . VAL A 1 85 ? -10.056 -10.933 18.660 1.00 95.12 85 VAL A C 1
ATOM 682 O O . VAL A 1 85 ? -11.045 -10.867 19.387 1.00 95.12 85 VAL A O 1
ATOM 685 N N . ASP A 1 86 ? -8.825 -10.730 19.128 1.00 92.00 86 ASP A N 1
ATOM 686 C CA . ASP A 1 86 ? -8.526 -10.515 20.548 1.00 92.00 86 ASP A CA 1
ATOM 687 C C . ASP A 1 86 ? -9.189 -9.240 21.079 1.00 92.00 86 ASP A C 1
ATOM 689 O O . ASP A 1 86 ? -9.773 -9.233 22.164 1.00 92.00 86 ASP A O 1
ATOM 693 N N . LYS A 1 87 ? -9.173 -8.155 20.295 1.00 92.31 87 LYS A N 1
ATOM 694 C CA . LYS A 1 87 ? -9.866 -6.911 20.644 1.00 92.31 87 LYS A CA 1
ATOM 695 C C . LYS A 1 87 ? -11.379 -7.112 20.688 1.00 92.31 87 LYS A C 1
ATOM 697 O O . LYS A 1 87 ? -12.025 -6.578 21.584 1.00 92.31 87 LYS A O 1
ATOM 702 N N . ALA A 1 88 ? -11.954 -7.862 19.748 1.00 91.69 88 ALA A N 1
ATOM 703 C CA . ALA A 1 88 ? -13.381 -8.173 19.756 1.00 91.69 88 ALA A CA 1
ATOM 704 C C . ALA A 1 88 ? -13.785 -8.970 21.008 1.00 91.69 88 ALA A C 1
ATOM 706 O O . ALA A 1 88 ? -14.791 -8.632 21.623 1.00 91.69 88 ALA A O 1
ATOM 707 N N . ARG A 1 89 ? -12.963 -9.941 21.430 1.00 91.06 89 ARG A N 1
ATOM 708 C CA . ARG A 1 89 ? -13.172 -10.737 22.653 1.00 91.06 89 ARG A CA 1
ATOM 709 C C . ARG A 1 89 ? -13.024 -9.926 23.942 1.00 91.06 89 ARG A C 1
ATOM 711 O O . ARG A 1 89 ? -13.796 -10.121 24.869 1.00 91.06 89 ARG A O 1
ATOM 718 N N . LYS A 1 90 ? -12.061 -9.000 24.008 1.00 89.00 90 LYS A N 1
ATOM 719 C CA . LYS A 1 90 ? -11.816 -8.174 25.208 1.00 89.00 90 LYS A CA 1
ATOM 720 C C . LYS A 1 90 ? -12.859 -7.070 25.417 1.00 89.00 90 LYS A C 1
ATOM 722 O O . LYS A 1 90 ? -13.140 -6.716 26.555 1.00 89.00 90 LYS A O 1
ATOM 727 N N . LYS A 1 91 ? -13.456 -6.541 24.342 1.00 89.62 91 LYS A N 1
ATOM 728 C CA . LYS A 1 91 ? -14.482 -5.479 24.398 1.00 89.62 91 LYS A CA 1
ATOM 729 C C . LYS A 1 91 ? -15.647 -5.754 25.372 1.00 89.62 91 LYS A C 1
ATOM 731 O O . LYS A 1 91 ? -15.943 -4.851 26.152 1.00 89.62 91 LYS A O 1
ATOM 736 N N . PRO A 1 92 ? -16.343 -6.908 25.340 1.00 87.81 92 PRO A N 1
ATOM 737 C CA . PRO A 1 92 ? -17.439 -7.178 26.274 1.00 87.81 92 PRO A CA 1
ATOM 738 C C . PRO A 1 92 ? -16.954 -7.239 27.726 1.00 87.81 92 PRO A C 1
ATOM 740 O O . PRO A 1 92 ? -17.504 -6.533 28.561 1.00 87.81 92 PRO A O 1
ATOM 743 N N . LEU A 1 93 ? -15.850 -7.942 27.990 1.00 84.12 93 LEU A N 1
ATOM 744 C CA . LEU A 1 93 ? -15.257 -8.060 29.328 1.00 84.12 93 LEU A CA 1
ATOM 745 C C . LEU A 1 93 ? -14.913 -6.690 29.932 1.00 84.12 93 LEU A C 1
ATOM 747 O O . LEU A 1 93 ? -15.241 -6.408 31.078 1.00 84.12 93 LEU A O 1
ATOM 751 N N . THR A 1 94 ? -14.316 -5.789 29.144 1.00 83.38 94 THR A N 1
ATOM 752 C CA . THR A 1 94 ? -14.022 -4.421 29.611 1.00 83.38 94 THR A CA 1
ATOM 753 C C . THR A 1 94 ? -15.283 -3.609 29.904 1.00 83.38 94 THR A C 1
ATOM 755 O O . THR A 1 94 ? -15.301 -2.806 30.833 1.00 83.38 94 THR A O 1
ATOM 758 N N . LYS A 1 95 ? -16.352 -3.819 29.125 1.00 88.06 95 LYS A N 1
ATOM 759 C CA . LYS A 1 95 ? -17.639 -3.150 29.351 1.00 88.06 95 LYS A CA 1
ATOM 760 C C . LYS A 1 95 ? -18.324 -3.674 30.612 1.00 88.06 95 LYS A C 1
ATOM 762 O O . LYS A 1 95 ? -18.968 -2.898 31.305 1.00 88.06 95 LYS A O 1
ATOM 767 N N . GLU A 1 96 ? -18.204 -4.965 30.896 1.00 87.38 96 GLU A N 1
ATOM 768 C CA . GLU A 1 96 ? -18.732 -5.583 32.115 1.00 87.38 96 GLU A CA 1
ATOM 769 C C . GLU A 1 96 ? -17.974 -5.109 33.357 1.00 87.38 96 GLU A C 1
ATOM 771 O O . GLU A 1 96 ? -18.607 -4.676 34.315 1.00 87.38 96 GLU A O 1
ATOM 776 N N . ALA A 1 97 ? -16.639 -5.074 33.310 1.00 87.94 97 ALA A N 1
ATOM 777 C CA . ALA A 1 97 ? -15.813 -4.579 34.412 1.00 87.94 97 ALA A CA 1
ATOM 778 C C . ALA A 1 97 ? -16.135 -3.119 34.781 1.00 87.94 97 ALA A C 1
ATOM 780 O O . ALA A 1 97 ? -16.349 -2.814 35.949 1.00 87.94 97 ALA A O 1
ATOM 781 N N . CYS A 1 98 ? -16.266 -2.231 33.789 1.00 82.44 98 CYS A N 1
ATOM 782 C CA . CYS A 1 98 ? -16.638 -0.831 34.023 1.00 82.44 98 CYS A CA 1
ATOM 783 C C . CYS A 1 98 ? -18.036 -0.691 34.659 1.00 82.44 98 CYS A C 1
ATOM 785 O O . CYS A 1 98 ? -18.244 0.166 35.513 1.00 82.44 98 CYS A O 1
ATOM 787 N N . LYS A 1 99 ? -18.990 -1.566 34.303 1.00 86.88 99 LYS A N 1
ATOM 788 C CA . LYS A 1 99 ? -20.318 -1.590 34.941 1.00 86.88 99 LYS A CA 1
ATOM 789 C C . LYS A 1 99 ? -20.260 -2.029 36.401 1.00 86.88 99 LYS A C 1
ATOM 791 O O . LYS A 1 99 ? -21.026 -1.506 37.201 1.00 86.88 99 LYS A O 1
ATOM 796 N N . LEU A 1 100 ? -19.418 -3.007 36.734 1.00 88.94 100 LEU A N 1
ATOM 797 C CA . LEU A 1 100 ? -19.244 -3.460 38.116 1.00 88.94 100 LEU A CA 1
ATOM 798 C C . LEU A 1 100 ? -18.592 -2.366 38.966 1.00 88.94 100 LEU A C 1
ATOM 800 O O . LEU A 1 100 ? -19.131 -2.034 40.014 1.00 88.94 100 LEU A O 1
ATOM 804 N N . GLN A 1 101 ? -17.536 -1.727 38.454 1.00 89.31 101 GLN A N 1
ATOM 805 C CA . GLN A 1 101 ? -16.870 -0.609 39.131 1.00 89.31 101 GLN A CA 1
ATOM 806 C C . GLN A 1 101 ? -17.824 0.562 39.392 1.00 89.31 101 GLN A C 1
ATOM 808 O O . GLN A 1 101 ? -17.906 1.042 40.516 1.00 89.31 101 GLN A O 1
ATOM 813 N N . ALA A 1 102 ? -18.624 0.962 38.398 1.00 91.56 102 ALA A N 1
ATOM 814 C CA . ALA A 1 102 ? -19.610 2.028 38.579 1.00 91.56 102 ALA A CA 1
ATOM 815 C C . ALA A 1 102 ? -20.674 1.674 39.635 1.00 91.56 102 ALA A C 1
ATOM 817 O O . ALA A 1 102 ? -21.110 2.534 40.392 1.00 91.56 102 ALA A O 1
ATOM 818 N N . LYS A 1 103 ? -21.097 0.403 39.711 1.00 92.50 103 LYS A N 1
ATOM 819 C CA . LYS A 1 103 ? -22.034 -0.054 40.749 1.00 92.50 103 LYS A CA 1
ATOM 820 C C . LYS A 1 103 ? -21.406 -0.019 42.140 1.00 92.50 103 LYS A C 1
ATOM 822 O O . LYS A 1 103 ? -22.071 0.407 43.076 1.00 92.50 103 LYS A O 1
ATOM 827 N N . GLU A 1 104 ? -20.159 -0.460 42.273 1.00 93.00 104 GLU A N 1
ATOM 828 C CA . GLU A 1 104 ? -19.420 -0.421 43.540 1.00 93.00 104 GLU A CA 1
ATOM 829 C C . GLU A 1 104 ? -19.208 1.015 44.029 1.00 93.00 104 GLU A C 1
ATOM 831 O O . GLU A 1 104 ? -19.407 1.288 45.210 1.00 93.00 104 GLU A O 1
ATOM 836 N N . GLU A 1 105 ? -18.879 1.944 43.128 1.00 92.88 105 GLU A N 1
ATOM 837 C CA . GLU A 1 105 ? -18.766 3.370 43.450 1.00 92.88 105 GLU A CA 1
ATOM 838 C C . GLU A 1 105 ? -20.091 3.943 43.963 1.00 92.88 105 GLU A C 1
ATOM 840 O O . GLU A 1 105 ? -20.102 4.591 45.007 1.00 92.88 105 GLU A O 1
ATOM 845 N N . ILE A 1 106 ? -21.210 3.635 43.294 1.00 93.88 106 ILE A N 1
ATOM 846 C CA . ILE A 1 106 ? -22.549 4.070 43.722 1.00 93.88 106 ILE A CA 1
ATOM 847 C C . ILE A 1 106 ? -22.904 3.505 45.105 1.00 93.88 106 ILE A C 1
ATOM 849 O O . ILE A 1 106 ? -23.402 4.232 45.963 1.00 93.88 106 ILE A O 1
ATOM 853 N N . ILE A 1 107 ? -22.640 2.217 45.349 1.00 93.75 107 ILE A N 1
ATOM 854 C CA . ILE A 1 107 ? -22.892 1.590 46.657 1.00 93.75 107 ILE A CA 1
ATOM 855 C C . ILE A 1 107 ? -22.077 2.297 47.742 1.00 93.75 107 ILE A C 1
ATOM 857 O O . ILE A 1 107 ? -22.612 2.636 48.793 1.00 93.75 107 ILE A O 1
ATOM 861 N N . LYS A 1 108 ? -20.801 2.580 47.468 1.00 92.75 108 LYS A N 1
ATOM 862 C CA . LYS A 1 108 ? -19.909 3.243 48.419 1.00 92.75 108 LYS A CA 1
ATOM 863 C C . LYS A 1 108 ? -20.370 4.662 48.754 1.00 92.75 108 LYS A C 1
ATOM 865 O O . LYS A 1 108 ? -20.314 5.046 49.919 1.00 92.75 108 LYS A O 1
ATOM 870 N N . THR A 1 109 ? -20.851 5.420 47.767 1.00 90.25 109 THR A N 1
ATOM 871 C CA . THR A 1 109 ? -21.417 6.756 48.009 1.00 90.25 109 THR A CA 1
ATOM 872 C C . THR A 1 109 ? -22.697 6.690 48.836 1.00 90.25 109 THR A C 1
ATOM 874 O O . THR A 1 109 ? -22.841 7.464 49.775 1.00 90.25 109 THR A O 1
ATOM 877 N N . LEU A 1 110 ? -23.584 5.724 48.563 1.00 91.88 110 LEU A N 1
ATOM 878 C CA . LEU A 1 110 ? -24.818 5.546 49.334 1.00 91.88 110 LEU A CA 1
ATOM 879 C C . LEU A 1 110 ? -24.527 5.190 50.799 1.00 91.88 110 LEU A C 1
ATOM 881 O O . LEU A 1 110 ? -25.141 5.765 51.691 1.00 91.88 110 LEU A O 1
ATOM 885 N N . SER A 1 111 ? -23.550 4.316 51.066 1.00 88.56 111 SER A N 1
ATOM 886 C CA . SER A 1 111 ? -23.145 3.987 52.441 1.00 88.56 111 SER A CA 1
ATOM 887 C C . SER A 1 111 ? -22.591 5.201 53.201 1.00 88.56 111 SER A C 1
ATOM 889 O O . SER A 1 111 ? -22.941 5.401 54.359 1.00 88.56 111 SER A O 1
ATOM 891 N N . GLN A 1 112 ? -21.789 6.055 52.553 1.00 86.31 112 GLN A N 1
ATOM 892 C CA . GLN A 1 112 ? -21.283 7.292 53.171 1.00 86.31 112 GLN A CA 1
ATOM 893 C C . GLN A 1 112 ? -22.397 8.320 53.433 1.00 86.31 112 GLN A C 1
ATOM 895 O O . GLN A 1 112 ? -22.374 9.033 54.439 1.00 86.31 112 GLN A O 1
ATOM 900 N N . GLU A 1 113 ? -23.395 8.399 52.552 1.00 85.00 113 GLU A N 1
ATOM 901 C CA . GLU A 1 113 ? -24.576 9.240 52.760 1.00 85.00 113 GLU A CA 1
ATOM 902 C C . GLU A 1 113 ? -25.466 8.740 53.909 1.00 85.00 113 GLU A C 1
ATOM 904 O O . GLU A 1 113 ? -26.088 9.551 54.590 1.00 85.00 113 GLU A O 1
ATOM 909 N N . GLU A 1 114 ? -25.547 7.428 54.141 1.00 84.69 114 GLU A N 1
ATOM 910 C CA . GLU A 1 114 ? -26.284 6.857 55.277 1.00 84.69 114 GLU A CA 1
ATOM 911 C C . GLU A 1 114 ? -25.554 7.073 56.609 1.00 84.69 114 GLU A C 1
ATOM 913 O O . GLU A 1 114 ? -26.194 7.385 57.614 1.00 84.69 114 GLU A O 1
ATOM 918 N N . GLU A 1 115 ? -24.223 6.969 56.622 1.00 78.50 115 GLU A N 1
ATOM 919 C CA . GLU A 1 115 ? -23.394 7.243 57.805 1.00 78.50 115 GLU A CA 1
ATOM 920 C C . GLU A 1 115 ? -23.422 8.719 58.226 1.00 78.50 115 GLU A C 1
ATOM 922 O O . GLU A 1 115 ? -23.378 9.013 59.415 1.00 78.50 115 GLU A O 1
ATOM 927 N N . THR A 1 116 ? -23.529 9.648 57.272 1.00 70.94 116 THR A N 1
ATOM 928 C CA . THR A 1 116 ? -23.564 11.103 57.538 1.00 70.94 116 THR A CA 1
ATOM 929 C C . THR A 1 116 ? -24.948 11.637 57.921 1.00 70.94 116 THR A C 1
ATOM 931 O O . THR A 1 116 ? -25.054 12.771 58.386 1.00 70.94 116 THR A O 1
ATOM 934 N N . LYS A 1 117 ? -26.014 10.847 57.724 1.00 70.19 117 LYS A N 1
ATOM 935 C CA . LYS A 1 117 ? -27.401 11.188 58.101 1.00 70.19 117 LYS A CA 1
ATOM 936 C C . LYS A 1 117 ? -27.804 10.690 59.498 1.00 70.19 117 LYS A C 1
ATOM 938 O O . LYS A 1 117 ? -28.901 11.028 59.944 1.00 70.19 117 LYS A O 1
ATOM 943 N N . LYS A 1 118 ? -26.966 9.883 60.153 1.00 51.31 118 LYS A N 1
ATOM 944 C CA . LYS A 1 118 ? -27.094 9.493 61.567 1.00 51.31 118 LYS A CA 1
ATOM 945 C C . LYS A 1 118 ? -26.389 10.490 62.474 1.00 51.31 118 LYS A C 1
ATOM 947 O O . LYS A 1 118 ? -26.904 10.673 63.597 1.00 51.31 118 LYS A O 1
#